Protein AF-A0A3D8QH64-F1 (afdb_monomer_lite)

Foldseek 3Di:
DDDDDDPPDPPDDDQQVVVQVLLVVLCVVLVWDKDWDDLVNCVVVVSHDPPDNDTDIDTDPVCPVSSQVSCVVSVNHDDPDPPPCVVCVVVPPCPDPDD

pLDDT: mean 80.55, std 16.93, range [42.31, 98.56]

Radius of gyration: 18.62 Å; chains: 1; bounding box: 30×76×34 Å

Organism: NCBI:txid1810919

Sequence (99 aa):
MSSINTINSVGEPVLGSKLAAHVASAFDSAGVPYCLWGYHGLGFIHLDREDVWEVEFVIPDAKISLATAALKANNLVPCTDSECGELNSDQAKKNPPEY

Structure (mmCIF, N/CA/C/O backbone):
data_AF-A0A3D8QH64-F1
#
_entry.id   AF-A0A3D8QH64-F1
#
loop_
_atom_site.group_PDB
_atom_site.id
_atom_site.type_symbol
_atom_site.label_atom_id
_atom_site.label_alt_id
_atom_site.label_comp_id
_atom_site.label_asym_id
_atom_site.label_entity_id
_atom_site.label_seq_id
_atom_site.pdbx_PDB_ins_code
_atom_site.Cartn_x
_atom_site.Cartn_y
_atom_site.Cartn_z
_atom_site.occupancy
_atom_site.B_iso_or_equiv
_atom_site.auth_seq_id
_atom_site.auth_comp_id
_atom_site.auth_asym_id
_atom_site.auth_atom_id
_atom_site.pdbx_PDB_model_num
ATOM 1 N N . ME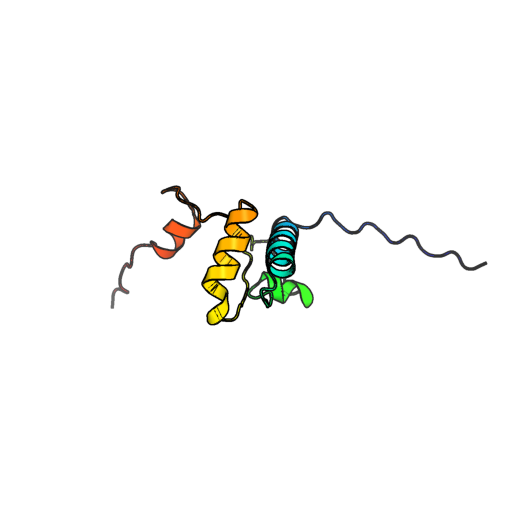T A 1 1 ? 2.405 -43.358 -22.063 1.00 42.31 1 MET A N 1
ATOM 2 C CA . MET A 1 1 ? 2.943 -42.656 -20.879 1.00 42.31 1 MET A CA 1
ATOM 3 C C . MET A 1 1 ? 3.340 -41.268 -21.343 1.00 42.31 1 MET A C 1
ATOM 5 O O . MET A 1 1 ? 4.321 -41.150 -22.060 1.00 42.31 1 MET A O 1
ATOM 9 N N . SER A 1 2 ? 2.497 -40.268 -21.082 1.00 44.22 2 SER A N 1
ATOM 10 C CA . SER A 1 2 ? 2.727 -38.889 -21.524 1.00 44.22 2 SER A CA 1
ATOM 11 C C . SER A 1 2 ? 3.482 -38.161 -20.418 1.00 44.22 2 SER A C 1
ATOM 13 O O . SER A 1 2 ? 2.960 -38.029 -19.313 1.00 44.22 2 SER A O 1
ATOM 15 N N . SER A 1 3 ? 4.722 -37.768 -20.692 1.00 44.91 3 SER A N 1
ATOM 16 C CA . SER A 1 3 ? 5.563 -37.023 -19.757 1.00 44.91 3 SER A CA 1
ATOM 17 C C . SER A 1 3 ? 4.969 -35.636 -19.521 1.00 44.91 3 SER A C 1
ATOM 19 O O . SER A 1 3 ? 4.730 -34.887 -20.467 1.00 44.91 3 SER A O 1
ATOM 21 N N . ILE A 1 4 ? 4.708 -35.310 -18.257 1.00 47.41 4 ILE A N 1
ATOM 22 C CA . ILE A 1 4 ? 4.322 -33.968 -17.821 1.00 47.41 4 ILE A CA 1
ATOM 23 C C . ILE A 1 4 ? 5.576 -33.098 -17.913 1.00 47.41 4 ILE A C 1
ATOM 25 O O . ILE A 1 4 ? 6.573 -33.375 -17.248 1.00 47.41 4 ILE A O 1
ATOM 29 N N . ASN A 1 5 ? 5.531 -32.080 -18.773 1.00 48.28 5 ASN A N 1
ATOM 30 C CA . ASN A 1 5 ? 6.586 -31.083 -18.888 1.00 48.28 5 ASN A CA 1
ATOM 31 C C . ASN A 1 5 ? 6.711 -30.304 -17.575 1.00 48.28 5 ASN A C 1
ATOM 33 O O . ASN A 1 5 ? 5.744 -29.735 -17.070 1.00 48.28 5 ASN A O 1
ATOM 37 N N . THR A 1 6 ? 7.934 -30.296 -17.062 1.00 48.91 6 THR A N 1
ATOM 38 C CA . THR A 1 6 ? 8.457 -29.465 -15.985 1.00 48.91 6 THR A CA 1
ATOM 39 C C . THR A 1 6 ? 7.978 -28.019 -16.122 1.00 48.91 6 THR A C 1
ATOM 41 O O . THR A 1 6 ? 8.209 -27.376 -17.146 1.00 48.91 6 THR A O 1
ATOM 44 N N . ILE A 1 7 ? 7.318 -27.502 -15.084 1.00 53.06 7 ILE A N 1
ATOM 45 C CA . ILE A 1 7 ? 6.997 -26.079 -14.960 1.00 53.06 7 ILE A CA 1
ATOM 46 C C . ILE A 1 7 ? 8.332 -25.359 -14.744 1.00 53.06 7 ILE A C 1
ATOM 48 O O . ILE A 1 7 ? 8.940 -25.461 -13.679 1.00 53.06 7 ILE A O 1
ATOM 52 N N . ASN A 1 8 ? 8.826 -24.716 -15.799 1.00 45.16 8 ASN A N 1
ATOM 53 C CA . ASN A 1 8 ? 10.048 -23.926 -15.774 1.00 45.16 8 ASN A CA 1
ATOM 54 C C . ASN A 1 8 ? 9.880 -22.732 -14.824 1.00 45.16 8 ASN A C 1
ATOM 56 O O . ASN A 1 8 ? 8.854 -22.057 -14.851 1.00 45.16 8 ASN A O 1
ATOM 60 N N . SER A 1 9 ? 10.899 -22.536 -13.985 1.00 50.88 9 SER A N 1
ATOM 61 C CA . SER A 1 9 ? 11.148 -21.435 -13.046 1.00 50.88 9 SER A CA 1
ATOM 62 C C . SER A 1 9 ? 10.174 -20.252 -13.116 1.00 50.88 9 SER A C 1
ATOM 64 O O . SER A 1 9 ? 10.262 -19.414 -14.016 1.00 50.88 9 SER A O 1
ATOM 66 N N . VAL A 1 10 ? 9.319 -20.121 -12.102 1.00 61.00 10 VAL A N 1
ATOM 67 C CA . VAL A 1 10 ? 8.737 -18.816 -11.772 1.00 61.00 10 VAL A CA 1
ATOM 68 C C . VAL A 1 10 ? 9.919 -17.938 -11.360 1.00 61.00 10 VAL A C 1
ATOM 70 O O . VAL A 1 10 ? 10.617 -18.275 -10.404 1.00 61.00 10 VAL A O 1
ATOM 73 N N . GLY A 1 11 ? 10.228 -16.900 -12.140 1.00 60.56 11 GLY A N 1
ATOM 74 C CA . GLY A 1 11 ? 11.293 -15.957 -11.795 1.00 60.56 11 GLY A CA 1
ATOM 75 C C . GLY A 1 11 ? 11.060 -15.369 -10.401 1.00 60.56 11 GLY A C 1
ATOM 76 O O . GLY A 1 11 ? 9.916 -15.271 -9.952 1.00 60.56 11 GLY A O 1
ATOM 77 N N . GLU A 1 12 ? 12.138 -15.004 -9.703 1.00 58.25 12 GLU A N 1
ATOM 78 C CA . GLU A 1 12 ? 12.022 -14.297 -8.424 1.00 58.25 12 GLU A CA 1
ATOM 79 C C . GLU A 1 12 ? 11.119 -13.067 -8.599 1.00 58.25 12 GLU A C 1
ATOM 81 O O . GLU A 1 12 ? 11.345 -12.286 -9.528 1.00 58.25 12 GLU A O 1
ATOM 86 N N . PRO A 1 13 ? 10.105 -12.868 -7.737 1.00 64.06 13 PRO A N 1
ATOM 87 C CA . PRO A 1 13 ? 9.231 -11.716 -7.867 1.00 64.06 13 PRO A CA 1
ATOM 88 C C . PRO A 1 13 ? 10.044 -10.426 -7.748 1.00 64.06 13 PRO A C 1
ATOM 90 O O . PRO A 1 13 ? 10.835 -10.271 -6.807 1.00 64.06 13 PRO A O 1
ATOM 93 N N . VAL A 1 14 ? 9.822 -9.496 -8.679 1.00 74.69 14 VAL A N 1
ATOM 94 C CA . VAL A 1 14 ? 10.407 -8.153 -8.614 1.00 74.69 14 VAL A CA 1
ATOM 95 C C . VAL A 1 14 ? 9.981 -7.461 -7.317 1.00 74.69 14 VAL A C 1
ATOM 97 O O . VAL A 1 14 ? 8.916 -7.748 -6.761 1.00 74.69 14 VAL A O 1
ATOM 100 N N . LEU A 1 15 ? 10.826 -6.562 -6.805 1.00 78.00 15 LEU A N 1
ATOM 101 C CA . LEU A 1 15 ? 10.650 -5.929 -5.492 1.00 78.00 15 LEU A CA 1
ATOM 102 C C . LEU A 1 15 ? 9.241 -5.342 -5.302 1.00 78.00 15 LEU A C 1
ATOM 104 O O . LEU A 1 15 ? 8.616 -5.578 -4.267 1.00 78.00 15 LEU A O 1
ATOM 108 N N . GLY A 1 16 ? 8.711 -4.666 -6.325 1.00 80.69 16 GLY A N 1
ATOM 109 C CA . GLY A 1 16 ? 7.367 -4.092 -6.282 1.00 80.69 16 GLY A CA 1
ATOM 110 C C . GLY A 1 16 ? 6.260 -5.141 -6.112 1.00 80.69 16 GLY A C 1
ATOM 111 O O . GLY A 1 16 ? 5.317 -4.916 -5.363 1.00 80.69 16 GLY A O 1
ATOM 112 N N . SER A 1 17 ? 6.385 -6.336 -6.702 1.00 83.75 17 SER A N 1
ATOM 113 C CA . SER A 1 17 ? 5.403 -7.417 -6.505 1.00 83.75 17 SER A CA 1
ATOM 114 C C . SER A 1 17 ? 5.412 -7.944 -5.069 1.00 83.75 17 SER A C 1
ATOM 116 O O . SER A 1 17 ? 4.351 -8.229 -4.511 1.00 83.75 17 SER A O 1
ATOM 118 N N . LYS A 1 18 ? 6.596 -8.039 -4.444 1.00 87.69 18 LYS A N 1
ATOM 119 C CA . LYS A 1 18 ? 6.723 -8.428 -3.028 1.00 87.69 18 LYS A CA 1
ATOM 120 C C . LYS A 1 18 ? 6.090 -7.372 -2.117 1.00 87.69 18 LYS A C 1
ATOM 122 O O . LYS A 1 18 ? 5.359 -7.726 -1.194 1.00 87.69 18 LYS A O 1
ATOM 127 N N . LEU A 1 19 ? 6.319 -6.089 -2.406 1.00 89.56 19 LEU A N 1
ATOM 128 C CA . LEU A 1 19 ? 5.729 -4.982 -1.652 1.00 89.56 19 LEU A CA 1
ATOM 129 C C . LEU A 1 19 ? 4.202 -4.918 -1.816 1.00 89.56 19 LEU A C 1
ATOM 131 O O . LEU A 1 19 ? 3.493 -4.828 -0.815 1.00 89.56 19 LEU A O 1
ATOM 135 N N . ALA A 1 20 ? 3.689 -5.041 -3.043 1.00 91.62 20 ALA A N 1
ATOM 136 C CA . ALA A 1 20 ? 2.254 -5.064 -3.320 1.00 91.62 20 ALA A CA 1
ATOM 137 C C . ALA A 1 20 ? 1.555 -6.207 -2.568 1.00 91.62 20 ALA A C 1
ATOM 139 O O . ALA A 1 20 ? 0.536 -5.984 -1.918 1.00 91.62 20 ALA A O 1
ATOM 140 N N . ALA A 1 21 ? 2.132 -7.414 -2.586 1.00 92.88 21 ALA A N 1
ATOM 141 C CA . ALA A 1 21 ? 1.599 -8.553 -1.841 1.00 92.88 21 ALA A CA 1
ATOM 142 C C . ALA A 1 21 ? 1.600 -8.314 -0.320 1.00 92.88 21 ALA A C 1
ATOM 144 O O . ALA A 1 21 ? 0.647 -8.683 0.367 1.00 92.88 21 ALA A O 1
ATOM 145 N N . HIS A 1 22 ? 2.641 -7.667 0.214 1.00 94.44 22 HIS A N 1
ATOM 146 C CA . HIS A 1 22 ? 2.719 -7.343 1.637 1.00 94.44 22 HIS A CA 1
ATOM 147 C C . HIS A 1 22 ? 1.643 -6.324 2.056 1.00 94.44 22 HIS A C 1
ATOM 149 O O . HIS A 1 22 ? 0.954 -6.538 3.054 1.00 94.44 22 HIS A O 1
ATOM 155 N N . VAL A 1 23 ? 1.437 -5.262 1.267 1.00 96.12 23 VAL A N 1
ATOM 156 C CA . VAL A 1 23 ? 0.374 -4.265 1.495 1.00 96.12 23 VAL A CA 1
ATOM 157 C C . VAL A 1 23 ? -1.015 -4.904 1.402 1.00 96.12 23 VAL A C 1
ATOM 159 O O . VAL A 1 23 ? -1.841 -4.714 2.294 1.00 96.12 23 VAL A O 1
ATOM 162 N N . ALA A 1 24 ? -1.251 -5.708 0.364 1.00 96.94 24 ALA A N 1
ATOM 163 C CA . ALA A 1 24 ? -2.492 -6.452 0.166 1.00 96.94 24 ALA A CA 1
ATOM 164 C C . ALA A 1 24 ? -2.829 -7.327 1.387 1.00 96.94 24 ALA A C 1
ATOM 166 O O . ALA A 1 24 ? -3.918 -7.220 1.950 1.00 96.94 24 ALA A O 1
ATOM 167 N N . SER A 1 25 ? -1.851 -8.092 1.887 1.00 97.69 25 SER A N 1
ATOM 168 C CA . SER A 1 25 ? -2.015 -8.927 3.083 1.00 97.69 25 SER A CA 1
ATOM 169 C C . SER A 1 25 ? -2.354 -8.116 4.341 1.00 97.69 25 SER A C 1
ATOM 171 O O . SER A 1 25 ? -3.112 -8.591 5.197 1.00 97.69 25 SER A O 1
ATOM 173 N N . ALA A 1 26 ? -1.801 -6.907 4.485 1.00 98.00 26 ALA A N 1
ATOM 174 C CA . ALA A 1 26 ? -2.116 -6.016 5.599 1.00 98.00 26 ALA A CA 1
ATOM 175 C C . ALA A 1 26 ? -3.568 -5.513 5.525 1.00 98.00 26 ALA A C 1
ATOM 177 O O . ALA A 1 26 ? -4.263 -5.473 6.544 1.00 98.00 26 ALA A O 1
ATOM 178 N N . PHE A 1 27 ? -4.049 -5.171 4.328 1.00 98.38 27 PHE A N 1
ATOM 179 C CA . PHE A 1 27 ? -5.433 -4.751 4.109 1.00 98.38 27 PHE A CA 1
ATOM 180 C C . PHE A 1 27 ? -6.437 -5.889 4.287 1.00 98.38 27 PHE A C 1
ATOM 182 O O . PHE A 1 27 ? -7.449 -5.683 4.962 1.00 98.38 27 PHE A O 1
ATOM 189 N N . ASP A 1 28 ? -6.135 -7.087 3.782 1.00 98.44 28 ASP A N 1
ATOM 190 C CA . ASP A 1 28 ? -6.968 -8.280 3.969 1.00 98.44 28 ASP A CA 1
ATOM 191 C C . ASP A 1 28 ? -7.158 -8.588 5.457 1.00 98.44 28 ASP A C 1
ATOM 193 O O . ASP A 1 28 ? -8.284 -8.742 5.935 1.00 98.44 28 ASP A O 1
ATOM 197 N N . SER A 1 29 ? -6.062 -8.575 6.222 1.00 98.06 29 SER A N 1
ATOM 198 C CA . SER A 1 29 ? -6.086 -8.822 7.670 1.00 98.06 29 SER A CA 1
ATOM 199 C C . SER A 1 29 ? -6.889 -7.768 8.442 1.00 98.06 29 SER A C 1
ATOM 201 O O . SER A 1 29 ? -7.481 -8.069 9.477 1.00 98.06 29 SER A O 1
ATOM 203 N N . ALA A 1 30 ? -6.924 -6.529 7.944 1.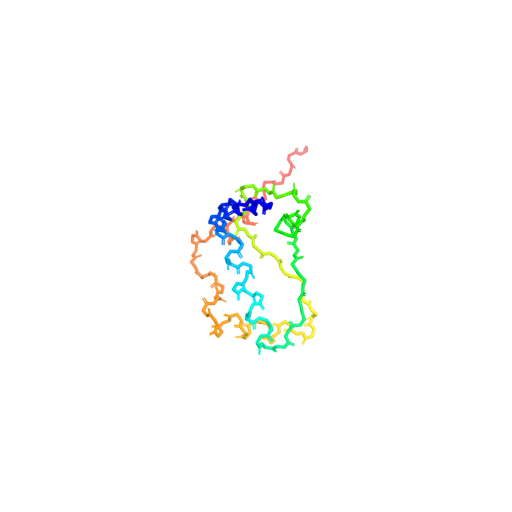00 98.00 30 ALA A N 1
ATOM 204 C CA . ALA A 1 30 ? -7.659 -5.421 8.548 1.00 98.00 30 ALA A CA 1
ATOM 205 C C . ALA A 1 30 ? -9.102 -5.273 8.027 1.00 98.00 30 ALA A C 1
ATOM 207 O O . ALA A 1 30 ? -9.827 -4.393 8.495 1.00 98.00 30 ALA A O 1
ATOM 208 N N . GLY A 1 31 ? -9.535 -6.091 7.060 1.00 97.81 31 GLY A N 1
ATOM 209 C CA . GLY A 1 31 ? -10.849 -5.959 6.427 1.00 97.81 31 GLY A CA 1
ATOM 210 C C . GLY A 1 31 ? -11.021 -4.642 5.658 1.00 97.81 31 GLY A C 1
ATOM 211 O O . GLY A 1 31 ? -12.102 -4.042 5.671 1.00 97.81 31 GLY A O 1
ATOM 212 N N . VAL A 1 32 ? -9.947 -4.156 5.032 1.00 98.56 32 VAL A N 1
ATOM 213 C CA . VAL A 1 32 ? -9.949 -2.975 4.161 1.00 98.56 32 VAL A CA 1
ATOM 214 C C . VAL A 1 32 ? -10.125 -3.446 2.719 1.00 98.56 32 VAL A C 1
ATOM 216 O O . VAL A 1 32 ? -9.244 -4.126 2.209 1.00 98.56 32 VAL A O 1
ATOM 219 N N . PRO A 1 33 ? -11.224 -3.094 2.029 1.00 98.25 33 PRO A N 1
ATOM 220 C CA . PRO A 1 33 ? -11.336 -3.343 0.596 1.00 98.25 33 PRO A CA 1
ATOM 221 C C . PRO A 1 33 ? -10.286 -2.528 -0.165 1.00 98.25 33 PRO A C 1
ATOM 223 O O . PRO A 1 33 ? -10.131 -1.337 0.114 1.00 98.25 33 PRO A O 1
ATOM 226 N N . TYR A 1 34 ? -9.609 -3.142 -1.134 1.00 97.94 34 TYR A N 1
ATOM 227 C CA . TYR A 1 34 ? -8.595 -2.484 -1.955 1.00 97.94 34 TYR A CA 1
ATOM 228 C C . TYR A 1 34 ? -8.635 -2.950 -3.412 1.00 97.94 34 TYR A C 1
ATOM 230 O O . TYR A 1 34 ? -9.167 -4.011 -3.735 1.00 97.94 34 TYR A O 1
ATOM 238 N N . CYS A 1 35 ? -8.036 -2.151 -4.288 1.00 96.19 35 CYS A N 1
ATOM 239 C CA . CYS A 1 35 ? -7.722 -2.507 -5.665 1.00 96.19 35 CYS A CA 1
ATOM 240 C C . CYS A 1 35 ? -6.291 -2.056 -5.970 1.00 96.19 35 CYS A C 1
ATOM 242 O O . CYS A 1 35 ? -5.945 -0.920 -5.646 1.00 96.19 35 CYS A O 1
ATOM 244 N N . LEU A 1 36 ? -5.472 -2.925 -6.572 1.00 93.94 36 LEU A N 1
ATOM 245 C CA . LEU A 1 36 ? -4.160 -2.521 -7.079 1.00 93.94 36 LEU A CA 1
ATOM 246 C C . LEU A 1 36 ? -4.358 -1.573 -8.267 1.00 93.94 36 LEU A C 1
ATOM 248 O O . LEU A 1 36 ? -5.178 -1.835 -9.147 1.00 93.94 36 LEU A O 1
ATOM 252 N N . TRP A 1 37 ? -3.609 -0.481 -8.286 1.00 92.50 37 TRP A N 1
ATOM 253 C CA . TRP A 1 37 ? -3.707 0.562 -9.297 1.00 92.50 37 TRP A CA 1
ATOM 254 C C . TRP A 1 37 ? -2.331 0.905 -9.873 1.00 92.50 37 TRP A C 1
ATOM 256 O O . TRP A 1 37 ? -1.325 0.268 -9.550 1.00 92.50 37 TRP A O 1
ATOM 266 N N . GLY A 1 38 ? -2.304 1.881 -10.778 1.00 88.94 38 GLY A N 1
ATOM 267 C CA . GLY A 1 38 ? -1.061 2.385 -11.339 1.00 88.94 38 GLY A CA 1
ATOM 268 C C . GLY A 1 38 ? -0.379 1.418 -12.293 1.00 88.94 38 GLY A C 1
ATOM 269 O O . GLY A 1 38 ? -0.981 0.474 -12.813 1.00 88.94 38 GLY A O 1
ATOM 270 N N . TYR A 1 39 ? 0.916 1.642 -12.500 1.00 86.31 39 TYR A N 1
ATOM 271 C CA . TYR A 1 39 ? 1.741 0.790 -13.357 1.00 86.31 39 TYR A CA 1
ATOM 272 C C . TYR A 1 39 ? 1.839 -0.650 -12.843 1.00 86.31 39 TYR A C 1
ATOM 274 O O . TYR A 1 39 ? 1.840 -1.579 -13.648 1.00 86.31 39 TYR A O 1
ATOM 282 N N . HIS A 1 40 ? 1.827 -0.863 -11.522 1.00 85.50 40 HIS A N 1
ATOM 283 C CA . HIS A 1 40 ? 1.801 -2.217 -10.958 1.00 85.50 40 HIS A CA 1
ATOM 284 C C . HIS A 1 40 ? 0.506 -2.963 -11.286 1.00 85.50 40 HIS A C 1
ATOM 286 O O . HIS A 1 40 ? 0.548 -4.162 -11.562 1.00 85.50 40 HIS A O 1
ATOM 292 N N . GLY A 1 41 ? -0.632 -2.265 -11.341 1.00 84.69 41 GLY A N 1
ATOM 293 C CA . GLY A 1 41 ? -1.892 -2.829 -11.834 1.00 84.69 41 GLY A CA 1
ATOM 294 C C . GLY A 1 41 ? -1.831 -3.246 -13.310 1.00 84.69 41 GLY A C 1
ATOM 295 O O . GLY A 1 41 ? -2.407 -4.266 -13.690 1.00 84.69 41 GLY A O 1
ATOM 296 N N . LEU A 1 42 ? -1.086 -2.507 -14.140 1.00 85.25 42 LEU A N 1
ATOM 297 C CA . LEU A 1 42 ? -0.897 -2.820 -15.563 1.00 85.25 42 LEU A CA 1
ATOM 298 C C . LEU A 1 42 ? -0.052 -4.083 -15.800 1.00 85.25 42 LEU A C 1
ATOM 300 O O . LEU A 1 42 ? -0.187 -4.723 -16.845 1.00 85.25 42 LEU A O 1
ATOM 304 N N . GLY A 1 43 ?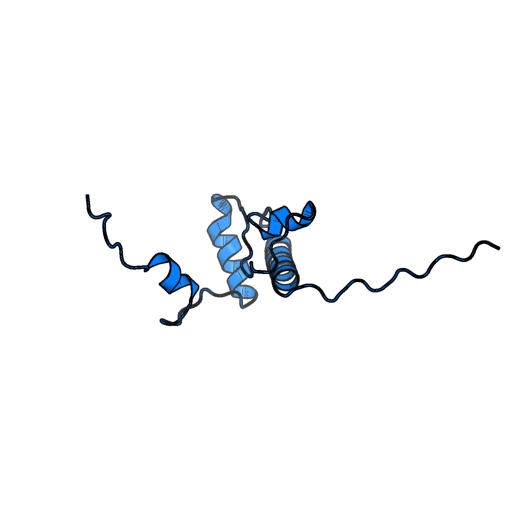 0.749 -4.508 -14.819 1.00 81.31 43 GLY A N 1
ATOM 305 C CA . GLY A 1 43 ? 1.501 -5.762 -14.903 1.00 81.31 43 GLY A CA 1
ATOM 306 C C . GLY A 1 43 ? 0.619 -7.003 -15.070 1.00 81.31 43 GLY A C 1
ATOM 307 O O . GLY A 1 43 ? 1.024 -7.959 -15.726 1.00 81.31 43 GLY A O 1
ATOM 308 N N . PHE A 1 44 ? -0.636 -6.975 -14.601 1.00 79.62 44 PHE A N 1
ATOM 309 C CA . PHE A 1 44 ? -1.579 -8.083 -14.818 1.00 79.62 44 PHE A CA 1
ATOM 310 C C . PHE A 1 44 ? -1.938 -8.316 -16.290 1.00 79.62 44 PHE A C 1
ATOM 312 O O . PHE A 1 44 ? -2.386 -9.405 -16.649 1.00 79.62 44 PHE A O 1
ATOM 319 N N . ILE A 1 45 ? -1.736 -7.312 -17.145 1.00 84.75 45 ILE A N 1
ATOM 320 C CA . ILE A 1 45 ? -1.961 -7.395 -18.590 1.00 84.75 45 ILE A CA 1
ATOM 321 C C . ILE A 1 45 ? -0.650 -7.329 -19.388 1.00 84.75 45 ILE A C 1
ATOM 323 O O . ILE A 1 45 ? -0.691 -7.057 -20.584 1.00 84.75 45 ILE A O 1
ATOM 327 N N . HIS A 1 46 ? 0.492 -7.627 -18.750 1.00 79.38 46 HIS A N 1
ATOM 328 C CA . HIS A 1 46 ? 1.838 -7.595 -19.348 1.00 79.38 46 HIS A CA 1
ATOM 329 C C . HIS A 1 46 ? 2.224 -6.219 -19.919 1.00 79.38 46 HIS A C 1
ATOM 331 O O . HIS A 1 46 ? 2.922 -6.124 -20.928 1.00 79.38 46 HIS A O 1
ATOM 337 N N . LEU A 1 47 ? 1.721 -5.149 -19.298 1.00 78.75 47 LEU A N 1
ATOM 338 C CA . LEU A 1 47 ? 2.122 -3.768 -19.573 1.00 78.75 47 LEU A CA 1
ATOM 339 C C . LEU A 1 47 ? 2.914 -3.193 -18.392 1.00 78.75 47 LEU A C 1
ATOM 341 O O . LEU A 1 47 ? 2.839 -1.995 -18.111 1.00 78.75 47 LEU A O 1
ATOM 345 N N . ASP A 1 48 ? 3.627 -4.054 -17.666 1.00 69.62 48 ASP A N 1
ATOM 346 C CA . ASP A 1 48 ? 4.512 -3.631 -16.596 1.00 69.62 48 ASP A CA 1
ATOM 347 C C . ASP A 1 48 ? 5.674 -2.802 -17.140 1.00 69.62 48 ASP A C 1
ATOM 349 O O . ASP A 1 48 ? 6.144 -2.949 -18.270 1.00 69.62 48 ASP A O 1
ATOM 353 N N . ARG A 1 49 ? 6.122 -1.885 -16.293 1.00 70.81 49 ARG A N 1
ATOM 354 C CA . ARG A 1 49 ? 7.303 -1.073 -16.515 1.00 70.81 49 ARG A CA 1
ATOM 355 C C . ARG A 1 49 ? 8.356 -1.502 -15.507 1.00 70.81 49 ARG A C 1
ATOM 357 O O . ARG A 1 49 ? 8.137 -1.373 -14.306 1.00 70.81 49 ARG A O 1
ATOM 364 N N . GLU A 1 50 ? 9.492 -1.996 -15.997 1.00 67.69 50 GLU A N 1
ATOM 365 C CA . GLU A 1 50 ? 10.595 -2.475 -15.148 1.00 67.69 50 GLU A CA 1
ATOM 366 C C . GLU A 1 50 ? 11.188 -1.372 -14.251 1.00 67.69 50 GLU A C 1
ATOM 368 O O . GLU A 1 50 ? 11.838 -1.671 -13.252 1.00 67.69 50 GLU A O 1
ATOM 373 N N . ASP A 1 51 ? 10.962 -0.098 -14.591 1.00 71.31 51 ASP A N 1
ATOM 374 C CA . ASP A 1 51 ? 11.463 1.066 -13.862 1.00 71.31 51 ASP A CA 1
ATOM 375 C C . ASP A 1 51 ? 10.514 1.590 -12.772 1.00 71.31 51 ASP A C 1
ATOM 377 O O . ASP A 1 51 ? 10.850 2.575 -12.112 1.00 71.31 51 ASP A O 1
ATOM 381 N N . VAL A 1 52 ? 9.360 0.948 -12.551 1.00 68.06 52 VAL A N 1
ATOM 382 C CA . VAL A 1 52 ? 8.391 1.394 -11.541 1.00 68.06 52 VAL A CA 1
ATOM 383 C C . VAL A 1 52 ? 8.513 0.572 -10.262 1.00 68.06 52 VAL A C 1
ATOM 385 O O . VAL A 1 52 ? 8.248 -0.630 -10.221 1.00 68.06 52 VAL A O 1
ATOM 388 N N . TRP A 1 53 ? 8.916 1.256 -9.195 1.00 72.50 53 TRP A N 1
ATOM 389 C CA . TRP A 1 53 ? 9.132 0.681 -7.862 1.00 72.50 53 TRP A CA 1
ATOM 390 C C . TRP A 1 53 ? 7.974 0.963 -6.900 1.00 72.50 53 TRP A C 1
ATOM 392 O O . TRP A 1 53 ? 7.909 0.382 -5.816 1.00 72.50 53 TRP A O 1
ATOM 402 N N . GLU A 1 54 ? 7.076 1.853 -7.307 1.00 81.38 54 GLU A N 1
ATOM 403 C CA . GLU A 1 54 ? 5.949 2.350 -6.531 1.00 81.38 54 GLU A CA 1
ATOM 404 C C . GLU A 1 54 ? 4.760 1.393 -6.650 1.00 81.38 54 GLU A C 1
ATOM 406 O O . GLU A 1 54 ? 4.496 0.823 -7.711 1.00 81.38 54 GLU A O 1
ATOM 411 N N . VAL A 1 55 ? 4.028 1.209 -5.551 1.00 89.31 55 VAL A N 1
ATOM 412 C CA . VAL A 1 55 ? 2.799 0.411 -5.533 1.00 89.31 55 VAL A CA 1
ATOM 413 C C . VAL A 1 55 ? 1.637 1.289 -5.109 1.00 89.31 55 VAL A C 1
ATOM 415 O O . VAL A 1 55 ? 1.671 1.931 -4.061 1.00 89.31 55 VAL A O 1
ATOM 418 N N . GLU A 1 56 ? 0.586 1.293 -5.917 1.00 92.06 56 GLU A N 1
ATOM 419 C CA . GLU A 1 56 ? -0.569 2.156 -5.706 1.00 92.06 56 GLU A CA 1
ATOM 420 C C . GLU A 1 56 ? -1.807 1.315 -5.417 1.00 92.06 56 GLU A C 1
ATOM 422 O O . GLU A 1 56 ? -2.061 0.301 -6.070 1.00 92.06 56 GLU A O 1
ATOM 427 N N . PHE A 1 57 ? -2.602 1.746 -4.440 1.00 95.75 57 PHE A N 1
ATOM 428 C CA . PHE A 1 57 ? -3.850 1.088 -4.075 1.00 95.75 57 PHE A CA 1
ATOM 429 C C . PHE A 1 57 ? -4.984 2.100 -3.983 1.00 95.75 57 PHE A C 1
ATOM 431 O O . PHE A 1 57 ? -4.844 3.160 -3.377 1.00 95.75 57 PHE A O 1
ATOM 438 N N . VAL A 1 58 ? -6.140 1.728 -4.525 1.00 97.06 58 VAL A N 1
ATOM 439 C CA . VAL A 1 58 ? -7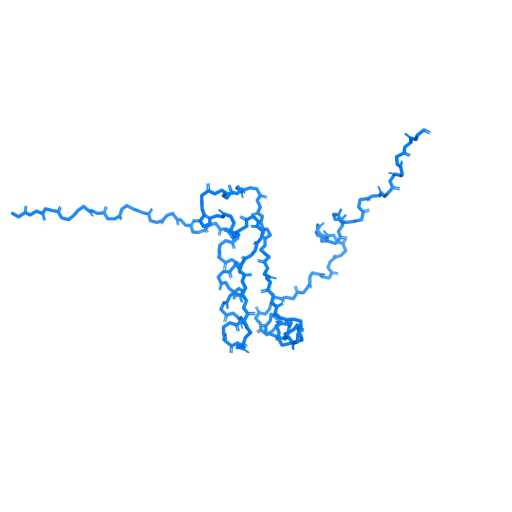.397 2.448 -4.317 1.00 97.06 58 VAL A CA 1
ATOM 440 C C . VAL A 1 58 ? -8.157 1.775 -3.182 1.00 97.06 58 VAL A C 1
ATOM 442 O O . VAL A 1 58 ? -8.361 0.560 -3.205 1.00 97.06 58 VAL A O 1
ATOM 445 N N . ILE A 1 59 ? -8.600 2.565 -2.204 1.00 98.19 59 ILE A N 1
ATOM 446 C CA . ILE A 1 59 ? -9.409 2.122 -1.062 1.00 98.19 59 ILE A CA 1
ATOM 447 C C . ILE A 1 59 ? -10.630 3.038 -0.886 1.00 98.19 59 ILE A C 1
ATOM 449 O O . ILE A 1 59 ? -10.590 4.187 -1.323 1.00 98.19 59 ILE A O 1
ATOM 453 N N . PRO A 1 60 ? -11.712 2.589 -0.223 1.00 98.38 60 PRO A N 1
ATOM 454 C CA . PRO A 1 60 ? -12.818 3.474 0.134 1.00 98.38 60 PRO A CA 1
ATOM 455 C C . PRO A 1 60 ? -12.385 4.562 1.125 1.00 98.38 60 PRO A C 1
ATOM 457 O O . PRO A 1 60 ? -11.768 4.249 2.145 1.00 98.38 60 PRO A O 1
ATOM 460 N N . ASP A 1 61 ? -12.812 5.807 0.909 1.00 98.00 61 ASP A N 1
ATOM 461 C CA . ASP A 1 61 ? -12.473 6.956 1.768 1.00 98.00 61 ASP A CA 1
ATOM 462 C C . ASP A 1 61 ? -12.761 6.701 3.253 1.00 98.00 61 ASP A C 1
ATOM 464 O O . ASP A 1 61 ? -11.933 6.955 4.128 1.00 98.00 61 ASP A O 1
ATOM 468 N N . ALA A 1 62 ? -13.916 6.094 3.545 1.00 98.38 62 ALA A N 1
ATOM 469 C CA . ALA A 1 62 ? -14.336 5.748 4.904 1.00 98.38 62 ALA A CA 1
ATOM 470 C C . ALA A 1 62 ? -13.396 4.749 5.614 1.00 98.38 62 ALA A C 1
ATOM 472 O O . ALA A 1 62 ? -13.527 4.518 6.816 1.00 98.38 62 ALA A O 1
ATOM 473 N N . LYS A 1 63 ? -12.466 4.123 4.884 1.00 98.19 63 LYS A N 1
ATOM 474 C CA . LYS A 1 63 ? -11.498 3.146 5.389 1.00 98.19 63 LYS A CA 1
ATOM 475 C C . LYS A 1 63 ? -10.068 3.686 5.455 1.00 98.19 63 LYS A C 1
ATOM 477 O O . LYS A 1 63 ? -9.216 2.963 5.962 1.00 98.19 63 LYS A O 1
ATOM 482 N N . ILE A 1 64 ? -9.796 4.933 5.055 1.00 97.56 64 ILE A N 1
ATOM 483 C CA . ILE A 1 64 ? -8.438 5.518 5.061 1.00 97.56 64 ILE A CA 1
ATOM 484 C C . ILE A 1 64 ? -7.766 5.403 6.435 1.00 97.56 64 ILE A C 1
ATOM 486 O O . ILE A 1 64 ? -6.616 4.971 6.531 1.00 97.56 64 ILE A O 1
ATOM 490 N N . SER A 1 65 ? -8.471 5.735 7.521 1.00 97.81 65 SER A N 1
ATOM 491 C CA . SER A 1 65 ? -7.906 5.635 8.875 1.00 97.81 65 SER A CA 1
ATOM 492 C C . SER A 1 65 ? -7.559 4.193 9.262 1.00 97.81 65 SER A C 1
ATOM 494 O O . SER A 1 65 ? -6.516 3.957 9.870 1.00 97.81 65 SER A O 1
ATOM 496 N N . LEU A 1 66 ? -8.401 3.226 8.879 1.00 98.12 66 LEU A N 1
ATOM 497 C CA . LEU A 1 66 ? -8.172 1.805 9.145 1.00 98.12 66 LEU A CA 1
ATOM 498 C C . LEU A 1 66 ? -7.002 1.263 8.315 1.00 98.12 66 LEU A C 1
ATOM 500 O O . LEU A 1 66 ? -6.131 0.591 8.858 1.00 98.12 66 LEU A O 1
ATOM 504 N N . ALA A 1 67 ? -6.944 1.617 7.031 1.00 97.81 67 ALA A N 1
ATOM 505 C CA . ALA A 1 67 ? -5.841 1.284 6.137 1.00 97.81 67 ALA A CA 1
ATOM 506 C C . ALA A 1 67 ? -4.510 1.835 6.665 1.00 97.81 67 ALA A C 1
ATOM 508 O O . ALA A 1 67 ? -3.532 1.104 6.777 1.00 97.81 67 ALA A O 1
ATOM 509 N N . THR A 1 68 ? -4.495 3.099 7.093 1.00 96.88 68 THR A N 1
ATOM 510 C CA . THR A 1 68 ? -3.310 3.740 7.678 1.00 96.88 68 THR A CA 1
ATOM 511 C C . THR A 1 68 ? -2.841 3.011 8.939 1.00 96.88 68 THR A C 1
ATOM 513 O O . THR A 1 68 ? -1.644 2.802 9.128 1.00 96.88 68 THR A O 1
ATOM 516 N N . ALA A 1 69 ? -3.769 2.608 9.813 1.00 97.44 69 ALA A N 1
ATOM 517 C CA . ALA A 1 69 ? -3.439 1.834 11.008 1.00 97.44 69 ALA A CA 1
ATOM 518 C C . ALA A 1 69 ? -2.876 0.446 10.656 1.00 97.44 69 ALA A C 1
ATOM 520 O O . ALA A 1 69 ? -1.891 0.024 11.260 1.00 97.44 69 ALA A O 1
ATOM 521 N N . ALA A 1 70 ? -3.451 -0.228 9.654 1.00 97.88 70 ALA A N 1
ATOM 522 C CA . ALA A 1 70 ? -2.984 -1.525 9.170 1.00 97.88 70 ALA A CA 1
ATOM 523 C C . ALA A 1 70 ? -1.561 -1.451 8.595 1.00 97.88 70 ALA A C 1
ATOM 525 O O . ALA A 1 70 ? -0.721 -2.283 8.933 1.00 97.88 70 ALA A O 1
ATOM 526 N N . LEU A 1 71 ? -1.261 -0.424 7.794 1.00 96.69 71 LEU A N 1
ATOM 527 C CA . LEU A 1 71 ? 0.082 -0.196 7.254 1.00 96.69 71 LEU A CA 1
ATOM 528 C C . LEU A 1 71 ? 1.101 0.025 8.380 1.00 96.69 71 LEU A C 1
ATOM 530 O O . LEU A 1 71 ? 2.113 -0.673 8.449 1.00 96.69 71 LEU A O 1
ATOM 534 N N . LYS A 1 72 ? 0.792 0.909 9.339 1.00 96.62 72 LYS A N 1
ATOM 535 C CA . LYS A 1 72 ? 1.662 1.161 10.501 1.00 96.62 72 LYS A CA 1
ATOM 536 C C . LYS A 1 72 ? 1.912 -0.098 11.332 1.00 96.62 72 LYS A C 1
ATOM 538 O O . LYS A 1 72 ? 3.045 -0.331 11.740 1.00 96.62 72 LYS A O 1
ATOM 543 N N . ALA A 1 73 ? 0.886 -0.922 11.554 1.00 96.88 73 ALA A N 1
ATOM 544 C CA . ALA A 1 73 ? 1.011 -2.185 12.285 1.00 96.88 73 ALA A CA 1
ATOM 545 C C . ALA A 1 73 ? 1.931 -3.205 11.586 1.00 96.88 73 ALA A C 1
ATOM 547 O O . ALA A 1 73 ? 2.466 -4.091 12.247 1.00 96.88 73 ALA A O 1
ATOM 548 N N . ASN A 1 74 ? 2.152 -3.055 10.277 1.00 96.00 74 ASN A N 1
ATOM 549 C CA . ASN A 1 74 ? 3.052 -3.883 9.471 1.00 96.00 74 ASN A CA 1
ATOM 550 C C . ASN A 1 74 ? 4.395 -3.187 9.169 1.00 96.00 74 ASN A C 1
ATOM 552 O O . ASN A 1 74 ? 5.110 -3.588 8.255 1.00 96.00 74 ASN A O 1
ATOM 556 N N .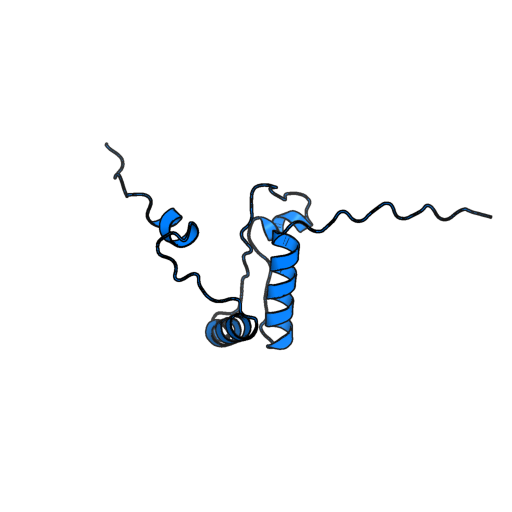 ASN A 1 75 ? 4.757 -2.148 9.932 1.00 94.94 75 ASN A N 1
ATOM 557 C CA . ASN A 1 75 ? 5.973 -1.342 9.743 1.00 94.94 75 ASN A CA 1
ATOM 558 C C . ASN A 1 75 ? 6.072 -0.656 8.364 1.00 94.94 75 ASN A C 1
ATOM 560 O O . ASN A 1 75 ? 7.155 -0.262 7.939 1.00 94.94 75 ASN A O 1
ATOM 564 N N . LEU A 1 76 ? 4.940 -0.470 7.681 1.00 92.69 76 LEU A N 1
ATOM 565 C CA . LEU A 1 76 ? 4.823 0.320 6.457 1.00 92.69 76 LEU A CA 1
ATOM 566 C C . LEU A 1 76 ? 4.455 1.749 6.861 1.00 92.69 76 LEU A C 1
ATOM 568 O O . LEU A 1 76 ? 3.290 2.150 6.866 1.00 92.69 76 LEU A O 1
ATOM 572 N N . VAL A 1 77 ? 5.457 2.490 7.323 1.00 90.12 77 VAL A N 1
ATOM 573 C CA . VAL A 1 77 ? 5.292 3.864 7.808 1.00 90.12 77 VAL A CA 1
ATOM 574 C C . VAL A 1 77 ? 5.684 4.869 6.727 1.00 90.12 77 VAL A C 1
ATOM 576 O O . VAL A 1 77 ? 6.564 4.570 5.920 1.00 90.12 77 VAL A O 1
ATOM 579 N N . PRO A 1 78 ? 5.069 6.067 6.707 1.00 86.44 78 PRO A N 1
ATOM 580 C CA . PRO A 1 78 ? 5.528 7.141 5.840 1.00 86.44 78 PRO A CA 1
ATOM 581 C C . PRO A 1 78 ? 7.013 7.417 6.056 1.00 86.44 78 PRO A C 1
ATOM 583 O O . PRO A 1 78 ? 7.490 7.446 7.193 1.00 86.44 78 PRO A O 1
ATOM 586 N N . CYS A 1 79 ? 7.720 7.649 4.961 1.00 84.69 79 CYS A N 1
ATOM 587 C CA . CYS A 1 79 ? 9.094 8.108 5.001 1.00 84.69 79 CYS A CA 1
ATOM 588 C C . CYS A 1 79 ? 9.149 9.482 5.685 1.00 84.69 79 CYS A C 1
ATOM 590 O O . CYS A 1 79 ? 8.416 10.391 5.300 1.00 84.69 79 CYS A O 1
ATOM 592 N N . THR A 1 80 ? 9.982 9.635 6.715 1.00 84.62 80 THR A N 1
ATOM 593 C CA . THR A 1 80 ? 10.180 10.917 7.422 1.00 84.62 80 THR A CA 1
ATOM 594 C C . THR A 1 80 ? 11.542 11.543 7.137 1.00 84.62 80 THR A C 1
ATOM 596 O O . THR A 1 80 ? 11.876 12.568 7.728 1.00 84.62 80 THR A O 1
ATOM 599 N N . ASP A 1 81 ? 12.351 10.899 6.296 1.00 85.38 81 ASP A N 1
ATOM 600 C CA . ASP A 1 81 ? 13.659 11.399 5.889 1.00 85.38 81 ASP A CA 1
ATOM 601 C C . ASP A 1 81 ? 13.486 12.599 4.947 1.00 85.38 81 ASP A C 1
ATOM 603 O O . ASP A 1 81 ? 12.691 12.541 4.008 1.00 85.38 81 ASP A O 1
ATOM 607 N N . SER A 1 82 ? 14.226 13.685 5.182 1.00 80.81 82 SER A N 1
ATOM 608 C CA . SER A 1 82 ? 14.227 14.845 4.285 1.00 80.81 82 SER A CA 1
ATOM 609 C C . SER A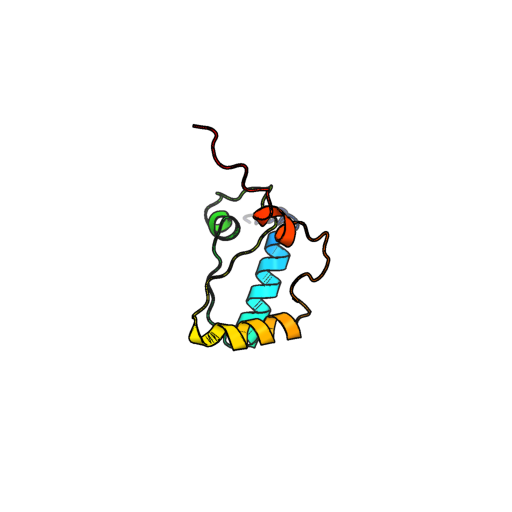 1 82 ? 14.794 14.516 2.906 1.00 80.81 82 SER A C 1
ATOM 611 O O . SER A 1 82 ? 14.471 15.196 1.939 1.00 80.81 82 SER A O 1
ATOM 613 N N . GLU A 1 83 ? 15.599 13.460 2.798 1.00 80.88 83 GLU A N 1
ATOM 614 C CA . GLU A 1 83 ? 16.177 12.980 1.543 1.00 80.88 83 GLU A CA 1
ATOM 615 C C . GLU A 1 83 ? 15.311 11.910 0.865 1.00 80.88 83 GLU A C 1
ATOM 617 O O . GLU A 1 83 ? 15.738 11.272 -0.100 1.00 80.88 83 GLU A O 1
ATOM 622 N N . CYS A 1 84 ? 14.081 11.689 1.340 1.00 79.38 84 CYS A N 1
ATOM 623 C CA . CYS A 1 84 ? 13.197 10.722 0.712 1.00 79.38 84 CYS A CA 1
ATOM 624 C C . CYS A 1 84 ? 12.832 11.164 -0.708 1.00 79.38 84 CYS A C 1
ATOM 626 O O . CYS A 1 84 ? 12.200 12.205 -0.892 1.00 79.38 84 CYS A O 1
ATOM 628 N N . GLY A 1 85 ? 13.208 10.359 -1.707 1.00 73.62 85 GLY A N 1
ATOM 629 C CA . GLY A 1 85 ? 13.026 10.695 -3.123 1.00 73.62 85 GLY A CA 1
ATOM 630 C C . GLY A 1 85 ? 11.593 11.102 -3.471 1.00 73.62 85 GLY A C 1
ATOM 631 O O . GLY A 1 85 ? 11.401 12.087 -4.170 1.00 73.62 85 GLY A O 1
ATOM 632 N N . GLU A 1 86 ? 10.606 10.419 -2.893 1.00 70.50 86 GLU A N 1
ATOM 633 C CA . GLU A 1 86 ? 9.172 10.708 -3.048 1.00 70.50 86 GLU A CA 1
ATOM 634 C C . GLU A 1 86 ? 8.725 12.040 -2.433 1.00 70.50 86 GLU A C 1
ATOM 636 O O . GLU A 1 86 ? 7.894 12.745 -2.992 1.00 70.50 86 GLU A O 1
ATOM 641 N N . LEU A 1 87 ? 9.293 12.445 -1.292 1.00 68.69 87 LEU A N 1
ATOM 642 C CA . LEU A 1 87 ? 8.968 13.751 -0.706 1.00 68.69 87 LEU A CA 1
ATOM 643 C C . LEU A 1 87 ? 9.566 14.905 -1.518 1.00 68.69 87 LEU A C 1
ATOM 645 O O . LEU A 1 87 ? 9.091 16.037 -1.413 1.00 68.69 87 LEU A O 1
ATOM 649 N N . ASN A 1 88 ? 10.606 14.624 -2.306 1.00 68.19 88 ASN A N 1
ATOM 650 C CA . ASN A 1 88 ? 11.357 15.607 -3.077 1.00 68.19 88 ASN A CA 1
ATOM 651 C C . ASN A 1 88 ? 10.990 15.623 -4.570 1.00 68.19 88 ASN A C 1
ATOM 653 O O . ASN A 1 88 ? 11.231 16.636 -5.230 1.00 68.19 88 ASN A O 1
ATOM 657 N N . SER A 1 89 ? 10.390 14.556 -5.106 1.00 68.00 89 SER A N 1
ATOM 658 C CA . SER A 1 89 ? 9.958 14.463 -6.508 1.00 68.00 89 SER A CA 1
ATOM 659 C C . SER A 1 89 ? 8.887 15.507 -6.837 1.00 68.00 89 SER A C 1
ATOM 661 O O . SER A 1 89 ? 9.004 16.211 -7.841 1.00 68.00 89 SER A O 1
ATOM 663 N N . ASP A 1 90 ? 7.927 15.710 -5.934 1.00 62.22 90 ASP A N 1
ATOM 664 C CA . ASP A 1 90 ? 6.881 16.736 -6.055 1.00 62.22 90 ASP A CA 1
ATOM 665 C C . ASP A 1 90 ? 7.372 18.156 -5.719 1.00 62.22 90 ASP A C 1
ATOM 667 O O . ASP A 1 90 ? 6.712 19.152 -6.034 1.00 62.22 90 ASP A O 1
ATOM 671 N N . GLN A 1 91 ? 8.549 18.278 -5.095 1.00 62.00 91 GLN A N 1
ATOM 672 C CA . GLN A 1 91 ? 9.185 19.563 -4.790 1.00 62.00 91 GLN A CA 1
ATOM 673 C C . GLN A 1 91 ? 10.028 20.110 -5.943 1.00 62.00 91 GLN A C 1
ATOM 675 O O . GLN A 1 91 ? 10.633 21.178 -5.781 1.00 62.00 91 GLN A O 1
ATOM 680 N N . ALA A 1 92 ? 10.078 19.427 -7.097 1.00 59.09 92 ALA A N 1
ATOM 681 C CA . ALA A 1 92 ? 10.708 19.957 -8.299 1.00 59.09 92 ALA A CA 1
ATOM 682 C C . ALA A 1 92 ? 10.247 21.408 -8.489 1.00 59.09 92 ALA A C 1
ATOM 684 O O . ALA A 1 92 ? 9.056 21.686 -8.652 1.00 59.09 92 ALA A O 1
ATOM 685 N N . LYS A 1 93 ? 11.200 22.342 -8.345 1.00 54.28 93 LYS A N 1
ATOM 686 C CA . LYS A 1 93 ? 10.940 23.782 -8.314 1.00 54.28 93 LYS A CA 1
ATOM 687 C C . LYS A 1 93 ? 9.974 24.110 -9.440 1.00 54.28 93 LYS A C 1
ATOM 689 O O . LYS A 1 93 ? 10.281 23.841 -10.600 1.00 54.28 93 LYS A O 1
ATOM 694 N N . LYS A 1 94 ? 8.831 24.709 -9.094 1.00 52.94 94 LYS A N 1
ATOM 695 C CA . LYS A 1 94 ? 7.988 25.432 -10.044 1.00 52.94 94 LYS A CA 1
ATOM 696 C C . LYS A 1 94 ? 8.853 26.530 -10.662 1.00 52.94 94 LYS A C 1
ATOM 698 O O . LYS A 1 94 ? 8.822 27.663 -10.200 1.00 52.94 94 LYS A O 1
ATOM 703 N N . ASN A 1 95 ? 9.657 26.204 -11.664 1.00 57.09 95 ASN A N 1
ATOM 704 C CA . ASN A 1 95 ? 10.039 27.189 -12.648 1.00 57.09 95 ASN A CA 1
ATOM 705 C C . ASN A 1 95 ? 8.743 27.402 -13.431 1.00 57.09 95 ASN A C 1
ATOM 707 O O . ASN A 1 95 ? 8.299 26.466 -14.104 1.00 57.09 95 ASN A O 1
ATOM 711 N N . PRO A 1 96 ? 8.041 28.537 -13.252 1.00 56.34 96 PRO A N 1
ATOM 712 C CA . PRO A 1 96 ? 6.887 28.813 -14.088 1.00 56.34 96 PRO A CA 1
ATOM 713 C C . PRO A 1 96 ? 7.343 28.758 -15.553 1.00 56.34 96 PRO A C 1
ATOM 715 O O . PRO A 1 96 ? 8.489 29.119 -15.832 1.00 56.34 96 PRO A O 1
ATOM 718 N N . PRO A 1 97 ? 6.498 28.290 -16.485 1.00 60.78 97 PRO A N 1
ATOM 719 C CA . PRO A 1 97 ? 6.821 28.394 -17.900 1.00 60.78 97 PRO A CA 1
ATOM 720 C C . PRO A 1 97 ? 7.148 29.858 -18.227 1.00 60.78 97 PRO A C 1
ATOM 722 O O . PRO A 1 97 ? 6.343 30.748 -17.945 1.00 60.78 97 PRO A O 1
ATOM 725 N N . GLU A 1 98 ? 8.343 30.102 -18.766 1.00 64.38 98 GLU A N 1
ATOM 726 C CA . GLU A 1 98 ? 8.680 31.379 -19.394 1.00 64.38 98 GLU A CA 1
ATOM 727 C C . GLU A 1 98 ? 7.828 31.484 -20.668 1.00 64.38 98 GLU A C 1
ATOM 729 O O . GLU A 1 98 ? 8.000 30.689 -21.595 1.00 64.38 98 GLU A O 1
ATOM 734 N N . TYR A 1 99 ? 6.860 32.405 -20.667 1.00 66.44 99 TYR A N 1
ATOM 735 C CA . TYR A 1 99 ? 6.094 32.817 -21.847 1.00 66.44 99 TYR A CA 1
ATOM 736 C C . TYR A 1 99 ? 6.633 34.144 -22.373 1.00 66.44 99 TYR A C 1
ATOM 738 O O . TYR A 1 99 ? 6.885 35.039 -21.531 1.00 66.44 99 TYR A O 1
#

Secondary structure (DSSP, 8-state):
--PPP-----PPPPHHHHHHHHHHHHHHHHT---EEEHHHHHGGGT---TT----EEE--GGGHHHHHHHHHHTT-PPP--TT-HHHHHTTS-------